Protein AF-A0A150W057-F1 (afdb_monomer_lite)

Radius of gyration: 18.74 Å; chains: 1; bounding box: 41×20×58 Å

Sequence (88 aa):
MGALALGSTIALVRPVYVLNKTTVHRSIAWDNQNAGIRADVAEGATEATYRPMNIGWLAEPFFTSSYERDWAAQCAARYYQVDRLRRP

Secondary structure (DSSP, 8-state):
-HHHHHHHHHHHHHHHHHHHHHHHHHHHHHHHHHHHHHHHHHTT-SEEE------TT---TTSSS-GGG-HHHHHHHHHHT-SEEE--

Foldseek 3Di:
DVVVVVVVVVVCPVVVVVVVVVVVVLVVVVVVQVVQLLVCVVVVALEEEDEDRCPDPDQAAPPDPDNVPGPRQVVVSVVSVHPGYDYD

pLDDT: mean 89.63, std 8.5, range [61.62, 97.88]

Structure (mmCIF, N/CA/C/O backbone):
data_AF-A0A150W057-F1
#
_entry.id   AF-A0A150W057-F1
#
loop_
_atom_site.group_PDB
_atom_site.id
_atom_site.type_symbol
_atom_site.label_atom_id
_atom_site.label_alt_id
_atom_site.label_comp_id
_atom_site.label_asym_id
_atom_site.label_entity_id
_atom_site.label_seq_id
_atom_site.pdbx_PDB_ins_code
_atom_site.Cartn_x
_atom_site.Cartn_y
_atom_site.Cartn_z
_atom_site.occupancy
_atom_site.B_iso_or_equiv
_atom_site.auth_seq_id
_atom_site.auth_comp_id
_atom_site.auth_asym_id
_atom_site.auth_atom_id
_atom_site.pdbx_PDB_model_num
ATOM 1 N N . MET A 1 1 ? 20.077 -5.312 -40.102 1.00 61.62 1 MET A N 1
ATOM 2 C CA . MET A 1 1 ? 19.182 -5.844 -39.048 1.00 61.62 1 MET A CA 1
ATOM 3 C C . MET A 1 1 ? 19.829 -5.864 -37.658 1.00 61.62 1 MET A C 1
ATOM 5 O O . MET A 1 1 ? 19.235 -5.303 -36.751 1.00 61.62 1 MET A O 1
ATOM 9 N N . GLY A 1 2 ? 21.044 -6.402 -37.466 1.00 72.44 2 GLY A N 1
ATOM 10 C CA . GLY A 1 2 ? 21.669 -6.493 -36.127 1.00 72.44 2 GLY A CA 1
ATOM 11 C C . GLY A 1 2 ? 21.963 -5.159 -35.413 1.00 72.44 2 GLY A C 1
ATOM 12 O O . GLY A 1 2 ? 21.716 -5.043 -34.218 1.00 72.44 2 GLY A O 1
ATOM 13 N N . ALA A 1 3 ? 22.417 -4.127 -36.135 1.00 77.69 3 ALA A N 1
ATOM 14 C CA . ALA A 1 3 ? 22.743 -2.823 -35.536 1.00 77.69 3 ALA A CA 1
ATOM 15 C C . ALA A 1 3 ? 21.517 -2.083 -34.962 1.00 77.69 3 ALA A C 1
ATOM 17 O O . ALA A 1 3 ? 21.619 -1.434 -33.926 1.00 77.69 3 ALA A O 1
ATOM 18 N N . LEU A 1 4 ? 20.348 -2.221 -35.598 1.00 80.06 4 LEU A N 1
ATOM 19 C CA . LEU A 1 4 ? 19.096 -1.628 -35.114 1.00 80.06 4 LEU A CA 1
ATOM 20 C C . LEU A 1 4 ? 18.619 -2.316 -33.832 1.00 80.06 4 LEU A C 1
ATOM 22 O O . LEU A 1 4 ? 18.273 -1.635 -32.875 1.00 80.06 4 LEU A O 1
ATOM 26 N N . ALA A 1 5 ? 18.680 -3.650 -33.782 1.00 83.94 5 ALA A N 1
ATOM 27 C CA . ALA A 1 5 ? 18.325 -4.406 -32.584 1.00 83.94 5 ALA A CA 1
ATOM 28 C C . ALA A 1 5 ? 19.223 -4.043 -31.384 1.00 83.94 5 ALA A C 1
ATOM 30 O O . ALA A 1 5 ? 18.714 -3.817 -30.289 1.00 83.94 5 ALA A O 1
ATOM 31 N N . LEU A 1 6 ? 20.539 -3.919 -31.601 1.00 87.50 6 LEU A N 1
ATOM 32 C CA . LEU A 1 6 ? 21.495 -3.472 -30.577 1.00 87.50 6 LEU A CA 1
ATOM 33 C C . LEU A 1 6 ? 21.230 -2.032 -30.115 1.00 87.50 6 LEU A C 1
ATOM 35 O O . LEU A 1 6 ? 21.259 -1.750 -28.921 1.00 87.50 6 LEU A O 1
ATOM 39 N N . GLY A 1 7 ? 20.933 -1.116 -31.041 1.00 86.50 7 GLY A N 1
ATOM 40 C CA . GLY A 1 7 ? 20.576 0.261 -30.692 1.00 86.50 7 GLY A CA 1
ATOM 41 C C . GLY A 1 7 ? 19.311 0.334 -29.829 1.00 86.50 7 GLY A C 1
ATOM 42 O O . GLY A 1 7 ? 19.284 1.047 -28.825 1.00 86.50 7 GLY A O 1
ATOM 43 N N . SER A 1 8 ? 18.284 -0.451 -30.171 1.00 86.12 8 SER A N 1
ATOM 44 C CA . SER A 1 8 ? 17.033 -0.519 -29.408 1.00 86.12 8 SER A CA 1
ATOM 45 C C . SER A 1 8 ? 17.221 -1.085 -27.998 1.00 86.12 8 SER A C 1
ATOM 47 O O . SER A 1 8 ? 16.632 -0.556 -27.057 1.00 86.12 8 SER A O 1
ATOM 49 N N . THR A 1 9 ? 18.047 -2.119 -27.810 1.00 89.50 9 THR A N 1
ATOM 50 C CA . THR A 1 9 ? 18.304 -2.674 -26.469 1.00 89.50 9 THR A CA 1
ATOM 51 C C . THR A 1 9 ? 19.117 -1.719 -25.601 1.00 89.50 9 THR A C 1
ATOM 53 O O . THR A 1 9 ? 18.777 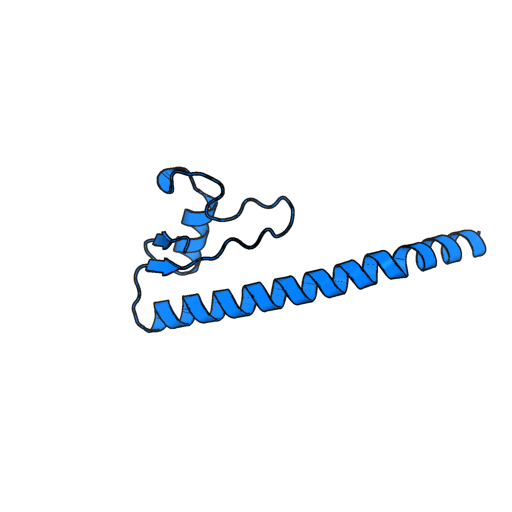-1.528 -24.434 1.00 89.50 9 THR A O 1
ATOM 56 N N . ILE A 1 10 ? 20.128 -1.050 -26.168 1.00 93.56 10 ILE A N 1
ATOM 57 C CA . ILE A 1 10 ? 20.921 -0.034 -25.457 1.00 93.56 10 ILE A CA 1
ATOM 58 C C . ILE A 1 10 ? 20.025 1.114 -24.971 1.00 93.56 10 ILE A C 1
ATOM 60 O O . ILE A 1 10 ? 20.151 1.550 -23.825 1.00 93.56 10 ILE A O 1
ATOM 64 N N . ALA A 1 11 ? 19.069 1.560 -25.793 1.00 93.56 11 ALA A N 1
ATOM 65 C CA . ALA A 1 11 ? 18.130 2.619 -25.420 1.00 93.56 11 ALA A CA 1
ATOM 66 C C . ALA A 1 11 ? 17.245 2.258 -24.206 1.00 93.56 11 ALA A C 1
ATOM 68 O O . ALA A 1 11 ? 16.820 3.150 -23.470 1.00 93.56 11 ALA A O 1
ATOM 69 N N . LEU A 1 12 ? 17.002 0.966 -23.955 1.00 95.12 12 LEU A N 1
ATOM 70 C CA . LEU A 1 12 ? 16.200 0.483 -22.825 1.00 95.12 12 LEU A CA 1
ATOM 71 C C . LEU A 1 12 ? 16.993 0.326 -21.523 1.00 95.12 12 LEU A C 1
ATOM 73 O O . LEU A 1 12 ? 16.377 0.290 -20.458 1.00 95.12 12 LEU A O 1
ATOM 77 N N . VAL A 1 13 ? 18.330 0.279 -21.569 1.00 95.81 13 VAL A N 1
ATOM 78 C CA . VAL A 1 13 ? 19.167 0.024 -20.379 1.00 95.81 13 VAL A CA 1
ATOM 79 C C . VAL A 1 13 ? 18.852 1.009 -19.255 1.00 95.81 13 VAL A C 1
ATOM 81 O O . VAL A 1 13 ? 18.590 0.603 -18.123 1.00 95.81 13 VAL A O 1
ATOM 84 N N . ARG A 1 14 ? 18.825 2.313 -19.561 1.00 95.38 14 ARG A N 1
ATOM 85 C CA . ARG A 1 14 ? 18.553 3.346 -18.553 1.00 95.38 14 ARG A CA 1
ATOM 86 C C . ARG A 1 14 ? 17.104 3.293 -18.036 1.00 95.38 14 ARG A C 1
ATOM 88 O O . ARG A 1 14 ? 16.953 3.257 -16.815 1.00 95.38 14 ARG A O 1
ATOM 95 N N . PRO A 1 15 ? 16.054 3.260 -18.882 1.00 93.75 15 PRO A N 1
ATOM 96 C CA . PRO A 1 15 ? 14.676 3.078 -18.419 1.00 93.75 15 PRO A CA 1
ATOM 97 C C . PRO A 1 15 ? 14.475 1.840 -17.538 1.00 93.75 15 PRO A C 1
ATOM 99 O O . PRO A 1 15 ? 13.851 1.947 -16.485 1.00 93.75 15 PRO A O 1
ATOM 102 N N . VAL A 1 16 ? 15.043 0.690 -17.917 1.00 94.94 16 VAL A N 1
ATOM 103 C CA . VAL A 1 16 ? 14.934 -0.561 -17.147 1.00 94.94 16 VAL A CA 1
ATOM 104 C C . VAL A 1 16 ? 15.667 -0.453 -15.814 1.00 94.94 16 VAL A C 1
ATOM 106 O O . VAL A 1 16 ? 15.126 -0.855 -14.787 1.00 94.94 16 VAL A O 1
ATOM 109 N N . TYR A 1 17 ? 16.866 0.131 -15.797 1.00 95.81 17 TYR A N 1
ATOM 110 C CA . TYR A 1 17 ? 17.609 0.344 -14.557 1.00 95.81 17 TYR A CA 1
ATOM 111 C C . TYR A 1 17 ? 16.851 1.255 -13.582 1.00 95.81 17 TYR A C 1
ATOM 113 O O . TYR A 1 17 ? 16.724 0.934 -12.398 1.00 95.81 17 TYR A O 1
ATOM 121 N N . VAL A 1 18 ? 16.307 2.371 -14.084 1.00 94.69 18 VAL A N 1
ATOM 122 C CA . VAL A 1 18 ? 15.490 3.294 -13.285 1.00 94.69 18 VAL A CA 1
ATOM 123 C C . VAL A 1 18 ? 14.244 2.583 -12.767 1.00 94.69 18 VAL A C 1
ATOM 125 O O . VAL A 1 18 ? 13.983 2.633 -11.566 1.00 94.69 18 VAL A O 1
ATOM 128 N N . LEU A 1 19 ? 13.525 1.866 -13.634 1.00 92.25 19 LEU A N 1
ATOM 129 C CA . LEU A 1 19 ? 12.347 1.100 -13.244 1.00 92.25 19 LEU A CA 1
ATOM 130 C C . LEU A 1 19 ? 12.687 0.095 -12.140 1.00 92.25 19 LEU A C 1
ATOM 132 O O . LEU A 1 19 ? 12.042 0.113 -11.097 1.00 92.25 19 LEU A O 1
ATOM 136 N N . ASN A 1 20 ? 13.747 -0.700 -12.306 1.00 93.88 20 ASN A N 1
ATOM 137 C CA . ASN A 1 20 ? 14.187 -1.672 -11.307 1.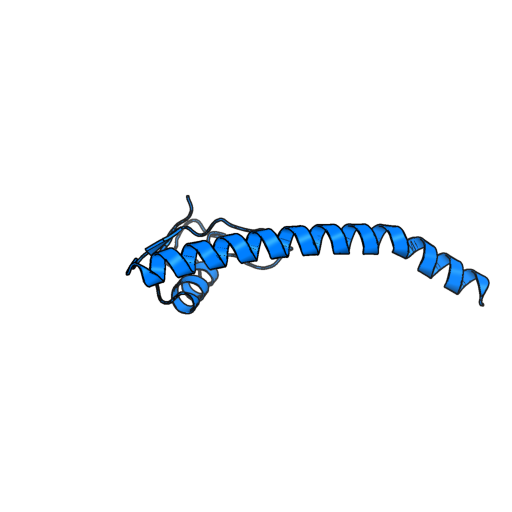00 93.88 20 ASN A CA 1
ATOM 138 C C . ASN A 1 20 ? 14.464 -1.013 -9.948 1.00 93.88 20 ASN A C 1
ATOM 140 O O . ASN A 1 20 ? 13.944 -1.450 -8.923 1.00 93.88 20 ASN A O 1
ATOM 144 N N . LYS A 1 21 ? 15.222 0.091 -9.934 1.00 94.62 21 LYS A N 1
ATOM 145 C CA . LYS A 1 21 ? 15.500 0.840 -8.700 1.00 94.62 21 LYS A CA 1
ATOM 146 C C . LYS A 1 21 ? 14.219 1.356 -8.043 1.00 94.62 21 LYS A C 1
ATOM 148 O O . LYS A 1 21 ? 14.084 1.243 -6.826 1.00 94.62 21 LYS A O 1
ATOM 153 N N . THR A 1 22 ? 13.280 1.891 -8.825 1.00 90.94 22 THR A N 1
ATOM 154 C CA . THR A 1 22 ? 11.996 2.370 -8.288 1.00 90.94 22 THR A CA 1
ATOM 155 C C . THR A 1 22 ? 11.126 1.233 -7.756 1.00 90.94 22 THR A C 1
ATOM 157 O O . THR A 1 22 ? 10.528 1.385 -6.694 1.00 90.94 22 THR A O 1
ATOM 160 N N . THR A 1 23 ? 11.097 0.082 -8.433 1.00 90.62 23 THR A N 1
ATOM 161 C CA . THR A 1 23 ? 10.358 -1.108 -7.997 1.00 90.62 23 THR A CA 1
ATOM 162 C C . THR A 1 23 ? 10.907 -1.643 -6.681 1.00 90.62 23 THR A C 1
ATOM 164 O O . THR A 1 23 ? 10.125 -1.867 -5.765 1.00 90.62 23 THR A O 1
ATOM 167 N N . VAL A 1 24 ? 12.234 -1.755 -6.542 1.00 93.19 24 VAL A N 1
ATOM 168 C CA . VAL A 1 24 ? 12.873 -2.181 -5.283 1.00 93.19 24 VAL A CA 1
ATOM 169 C C . VAL A 1 24 ? 12.545 -1.220 -4.138 1.00 93.19 24 VAL A C 1
ATOM 171 O O . VAL A 1 24 ? 12.234 -1.644 -3.032 1.00 93.19 24 VAL A O 1
ATOM 174 N N . HIS A 1 25 ? 12.568 0.091 -4.383 1.00 92.12 25 HIS A N 1
ATOM 175 C CA . HIS A 1 25 ? 12.216 1.052 -3.337 1.00 92.12 25 HIS A CA 1
ATOM 176 C C . HIS A 1 25 ? 10.741 0.933 -2.913 1.00 92.12 25 HIS A C 1
ATOM 178 O O . HIS A 1 25 ? 10.422 1.042 -1.730 1.00 92.12 25 HIS A O 1
ATOM 184 N N . ARG A 1 26 ? 9.831 0.709 -3.870 1.00 89.88 26 ARG A N 1
ATOM 185 C CA . ARG A 1 26 ? 8.401 0.502 -3.592 1.00 89.88 26 ARG A CA 1
ATOM 186 C C . ARG A 1 26 ? 8.144 -0.810 -2.852 1.00 89.88 26 ARG A C 1
ATOM 188 O O . ARG A 1 26 ? 7.324 -0.809 -1.942 1.00 89.88 26 ARG A O 1
ATOM 195 N N . SER A 1 27 ? 8.858 -1.887 -3.191 1.00 91.25 27 SER A N 1
ATOM 196 C CA . SER A 1 27 ? 8.707 -3.173 -2.501 1.00 91.25 27 SER A CA 1
ATOM 197 C C . SER A 1 27 ? 9.143 -3.074 -1.043 1.00 91.25 27 SER A C 1
ATOM 199 O O . SER A 1 27 ? 8.386 -3.462 -0.169 1.00 91.25 27 SER A O 1
ATOM 201 N N . ILE A 1 28 ? 10.288 -2.439 -0.766 1.00 94.56 28 ILE A N 1
ATOM 202 C CA . ILE A 1 28 ? 10.766 -2.225 0.610 1.00 94.56 28 ILE A CA 1
ATOM 203 C C . ILE A 1 28 ? 9.769 -1.378 1.416 1.00 94.56 28 ILE A C 1
ATOM 205 O O . ILE A 1 28 ? 9.500 -1.667 2.580 1.00 94.56 28 ILE A O 1
ATOM 209 N N . ALA A 1 29 ? 9.204 -0.326 0.812 1.00 92.19 29 ALA A N 1
ATOM 210 C CA . ALA A 1 29 ? 8.193 0.496 1.476 1.00 92.19 29 ALA A CA 1
ATOM 211 C C . ALA A 1 29 ? 6.930 -0.313 1.823 1.00 92.19 29 ALA A C 1
ATOM 213 O O . ALA A 1 29 ? 6.407 -0.180 2.932 1.00 92.19 29 ALA A O 1
ATOM 214 N N . TRP A 1 30 ? 6.484 -1.173 0.902 1.00 91.56 30 TRP A N 1
ATOM 215 C CA . TRP A 1 30 ? 5.370 -2.089 1.131 1.00 91.56 30 TRP A CA 1
ATOM 216 C C . TRP A 1 30 ? 5.691 -3.113 2.224 1.00 91.56 30 TRP A C 1
ATOM 218 O O . TRP A 1 30 ? 4.885 -3.278 3.137 1.00 91.56 30 TRP A O 1
ATOM 228 N N . ASP A 1 31 ? 6.875 -3.734 2.191 1.00 95.62 31 ASP A N 1
ATOM 229 C CA . ASP A 1 31 ? 7.305 -4.745 3.165 1.00 95.62 31 ASP A CA 1
ATOM 230 C C . ASP A 1 31 ? 7.301 -4.174 4.586 1.00 95.62 31 ASP A C 1
ATOM 232 O O . ASP A 1 31 ? 6.737 -4.778 5.499 1.00 95.62 31 ASP A O 1
ATOM 236 N N . ASN A 1 32 ? 7.862 -2.974 4.760 1.00 95.88 32 ASN A N 1
ATOM 237 C CA . ASN A 1 32 ? 7.904 -2.294 6.053 1.00 95.88 32 ASN A CA 1
ATOM 238 C C . ASN A 1 32 ? 6.500 -1.980 6.585 1.00 95.88 32 ASN A C 1
ATOM 240 O O . ASN A 1 32 ? 6.227 -2.180 7.768 1.00 95.88 32 ASN A O 1
ATOM 244 N N . GLN A 1 33 ? 5.595 -1.505 5.724 1.00 94.81 33 GLN A N 1
ATOM 245 C CA . GLN A 1 33 ? 4.216 -1.231 6.125 1.00 94.81 33 GLN A CA 1
ATOM 246 C C . GLN A 1 33 ? 3.459 -2.516 6.471 1.00 94.81 33 GLN A C 1
ATOM 248 O O . GLN A 1 33 ? 2.792 -2.572 7.500 1.00 94.81 33 GLN A O 1
ATOM 253 N N . ASN A 1 34 ? 3.566 -3.546 5.630 1.00 95.94 34 ASN A N 1
ATOM 254 C CA . ASN A 1 34 ? 2.923 -4.835 5.859 1.00 95.94 34 ASN A CA 1
ATOM 255 C C . ASN A 1 34 ? 3.428 -5.475 7.160 1.00 95.94 34 ASN A C 1
ATOM 257 O O . ASN A 1 34 ? 2.624 -6.014 7.915 1.00 95.94 34 ASN A O 1
ATOM 261 N N . ALA A 1 35 ? 4.729 -5.381 7.452 1.00 97.88 35 ALA A N 1
ATOM 262 C CA . ALA A 1 35 ? 5.291 -5.845 8.717 1.00 97.88 35 ALA A CA 1
ATOM 263 C C . ALA A 1 35 ? 4.714 -5.080 9.919 1.00 97.88 35 ALA A C 1
ATOM 265 O O . ALA A 1 35 ? 4.305 -5.716 10.886 1.00 97.88 35 ALA A O 1
ATOM 266 N N . GLY A 1 36 ? 4.616 -3.747 9.834 1.00 96.81 36 GLY A N 1
ATOM 267 C CA . GLY A 1 36 ? 4.019 -2.916 10.884 1.00 96.81 36 GLY A CA 1
ATOM 268 C C . GLY A 1 36 ? 2.553 -3.263 11.150 1.00 96.81 36 GLY A C 1
ATOM 269 O O . GLY A 1 36 ? 2.204 -3.604 12.272 1.00 96.81 36 GLY A O 1
ATOM 270 N N . ILE A 1 37 ? 1.718 -3.302 10.106 1.00 96.69 37 ILE A N 1
ATOM 271 C CA . ILE A 1 37 ? 0.296 -3.660 10.247 1.00 96.69 37 ILE A CA 1
ATOM 272 C C . ILE A 1 37 ? 0.145 -5.066 10.843 1.00 96.69 37 ILE A C 1
ATOM 274 O O . ILE A 1 37 ? -0.709 -5.293 11.692 1.00 96.69 37 ILE A O 1
ATOM 278 N N . ARG A 1 38 ? 0.976 -6.029 10.425 1.00 97.81 38 ARG A N 1
ATOM 279 C CA . ARG A 1 38 ? 0.925 -7.393 10.973 1.00 97.81 38 ARG A CA 1
ATOM 280 C C . ARG A 1 38 ? 1.368 -7.465 12.430 1.00 97.81 38 ARG A C 1
ATOM 282 O O . ARG A 1 38 ? 0.837 -8.306 13.148 1.00 97.81 38 ARG A O 1
ATOM 289 N N . ALA A 1 39 ? 2.309 -6.624 12.849 1.00 97.88 39 ALA A N 1
ATOM 290 C CA . ALA A 1 39 ? 2.688 -6.506 14.251 1.00 97.88 39 ALA A CA 1
ATOM 291 C C . ALA A 1 39 ? 1.520 -5.951 15.079 1.00 97.88 39 ALA A C 1
ATOM 293 O O . ALA A 1 39 ? 1.120 -6.600 16.040 1.00 97.88 39 ALA A O 1
ATOM 294 N N . ASP A 1 40 ? 0.894 -4.855 14.633 1.00 96.06 40 ASP A N 1
ATOM 295 C CA . ASP A 1 40 ? -0.281 -4.272 15.298 1.00 96.06 40 ASP A CA 1
ATOM 296 C C . ASP A 1 40 ? -1.410 -5.314 15.444 1.00 96.06 40 ASP A C 1
ATOM 298 O O . ASP A 1 40 ? -1.990 -5.490 16.515 1.00 96.06 40 ASP A O 1
ATOM 3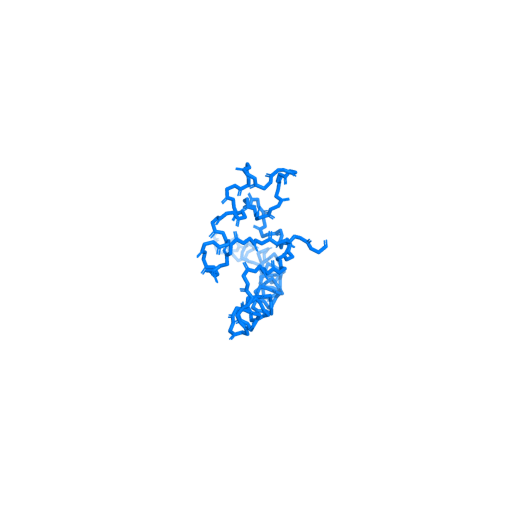02 N N . VAL A 1 41 ? -1.694 -6.068 14.376 1.00 97.19 41 VAL A N 1
ATOM 303 C CA . VAL A 1 41 ? -2.706 -7.140 14.391 1.00 97.19 41 VAL A CA 1
ATOM 304 C C . VAL A 1 41 ? -2.327 -8.267 15.353 1.00 97.19 41 VAL A C 1
ATOM 306 O O . VAL A 1 41 ? -3.191 -8.784 16.059 1.00 97.19 41 VAL A O 1
ATOM 309 N N . ALA A 1 42 ? -1.048 -8.648 15.416 1.00 97.38 42 ALA A N 1
ATOM 310 C CA . ALA A 1 42 ? -0.573 -9.657 16.363 1.00 97.38 42 ALA A CA 1
ATOM 311 C C . ALA A 1 42 ? -0.704 -9.198 17.827 1.00 97.38 42 ALA A C 1
ATOM 313 O O . ALA A 1 42 ? -0.896 -10.031 18.711 1.00 97.38 42 ALA A O 1
ATOM 314 N N . GLU A 1 43 ? -0.661 -7.888 18.074 1.00 97.38 43 GLU A N 1
ATOM 315 C CA . GLU A 1 43 ? -0.940 -7.265 19.375 1.00 97.38 43 GLU A CA 1
ATOM 316 C C . GLU A 1 43 ? -2.448 -7.115 19.663 1.00 97.38 43 GLU A C 1
ATOM 318 O O . GLU A 1 43 ? -2.840 -6.667 20.741 1.00 97.38 43 GLU A O 1
ATOM 323 N N . GLY A 1 44 ? -3.310 -7.540 18.733 1.00 97.25 44 GLY A N 1
ATOM 324 C CA . GLY A 1 44 ? -4.765 -7.519 18.877 1.00 97.25 44 GLY A CA 1
ATOM 325 C C . GLY A 1 44 ? -5.425 -6.227 18.399 1.00 97.25 44 GLY A C 1
ATOM 326 O O . GLY A 1 44 ? -6.581 -5.975 18.748 1.00 97.25 44 GLY A O 1
ATOM 327 N N . ALA A 1 45 ? -4.728 -5.400 17.614 1.00 97.06 45 ALA A N 1
ATOM 328 C CA . ALA A 1 45 ? -5.322 -4.203 17.039 1.00 97.06 45 ALA A CA 1
ATOM 329 C C . ALA A 1 45 ? -6.480 -4.561 16.094 1.00 97.06 45 ALA A C 1
ATOM 331 O O . ALA A 1 45 ? -6.332 -5.351 15.161 1.00 97.06 45 ALA A O 1
ATOM 332 N N . THR A 1 46 ? -7.634 -3.930 16.309 1.00 96.50 46 THR A N 1
ATOM 333 C CA . THR A 1 46 ? -8.800 -4.033 15.417 1.00 96.50 46 THR A CA 1
ATOM 334 C C . THR A 1 46 ? -8.781 -2.983 14.311 1.00 96.50 46 THR A C 1
ATOM 336 O O . THR A 1 46 ? -9.554 -3.058 13.359 1.00 96.50 46 THR A O 1
ATOM 339 N N . GLU A 1 47 ? -7.874 -2.013 14.394 1.00 95.94 47 GLU A N 1
ATOM 340 C CA . GLU A 1 47 ? -7.654 -0.999 13.375 1.00 95.94 47 GLU A CA 1
ATOM 341 C C . GLU A 1 47 ? -6.162 -0.776 13.175 1.00 95.94 47 GLU A C 1
ATOM 343 O O . GLU A 1 47 ? -5.398 -0.771 14.137 1.00 95.94 47 GLU A O 1
ATOM 348 N N . ALA A 1 48 ? -5.754 -0.538 11.930 1.00 95.00 48 ALA A N 1
ATOM 349 C CA . ALA A 1 48 ? -4.351 -0.317 11.599 1.00 95.00 48 ALA A CA 1
ATOM 350 C C . ALA A 1 48 ? -4.158 0.914 10.715 1.00 95.00 48 ALA A C 1
ATOM 352 O O . ALA A 1 48 ? -5.037 1.312 9.941 1.00 95.00 48 ALA A O 1
ATOM 353 N N . THR A 1 49 ? -2.979 1.523 10.819 1.00 93.62 49 THR A N 1
ATOM 354 C CA . THR A 1 49 ? -2.617 2.662 9.976 1.00 93.62 49 THR A CA 1
ATOM 355 C C . THR A 1 49 ? -2.057 2.164 8.648 1.00 93.62 49 THR A C 1
ATOM 357 O O . THR A 1 49 ? -1.054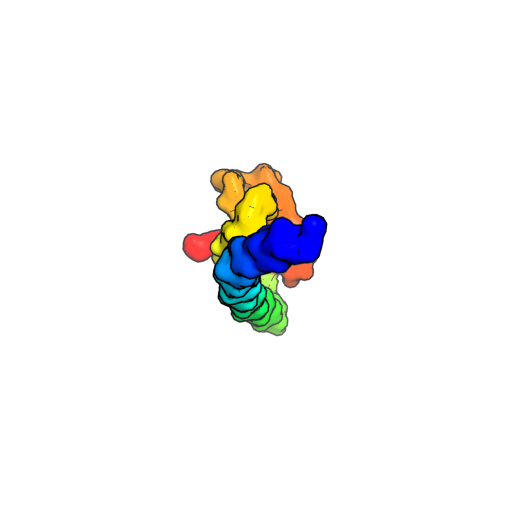 1.457 8.608 1.00 93.62 49 THR A O 1
ATOM 360 N N . TYR A 1 50 ? -2.668 2.578 7.542 1.00 92.38 50 TYR A N 1
ATOM 361 C CA . TYR A 1 50 ? -2.193 2.295 6.195 1.00 92.38 50 TYR A CA 1
ATOM 362 C C . TYR A 1 50 ? -1.797 3.604 5.518 1.00 92.38 50 TYR A C 1
ATOM 364 O O . TYR A 1 50 ? -2.599 4.527 5.352 1.00 92.38 50 TYR A O 1
ATOM 372 N N . ARG A 1 51 ? -0.525 3.697 5.125 1.00 90.88 51 ARG A N 1
ATOM 373 C CA . ARG A 1 51 ? 0.002 4.844 4.385 1.00 90.88 51 ARG A CA 1
ATOM 374 C C . ARG A 1 51 ? -0.207 4.586 2.890 1.00 90.88 51 ARG A C 1
ATOM 376 O O . ARG A 1 51 ? 0.339 3.599 2.403 1.00 90.88 51 ARG A O 1
ATOM 383 N N . PRO A 1 52 ? -0.941 5.441 2.159 1.00 86.50 52 PRO A N 1
ATOM 384 C CA . PRO A 1 52 ? -1.072 5.316 0.706 1.00 86.50 52 PRO A CA 1
ATOM 385 C C . PRO A 1 52 ? 0.299 5.236 0.016 1.00 86.50 52 PRO A C 1
ATOM 387 O O . PRO A 1 52 ? 1.237 5.926 0.429 1.00 86.50 52 PRO A O 1
ATOM 390 N N . MET A 1 53 ? 0.422 4.386 -1.005 1.00 82.31 53 MET A N 1
ATOM 391 C CA . MET A 1 53 ? 1.690 3.951 -1.604 1.00 82.31 53 MET A CA 1
ATOM 392 C C . MET A 1 53 ? 1.768 4.078 -3.135 1.00 82.31 53 MET A C 1
ATOM 394 O O . MET A 1 53 ? 2.576 3.382 -3.727 1.00 82.31 53 MET A O 1
ATOM 398 N N . ASN A 1 54 ? 1.029 4.983 -3.778 1.00 75.69 54 ASN A N 1
ATOM 399 C CA . ASN A 1 54 ? 0.914 5.174 -5.237 1.00 75.69 54 ASN A CA 1
ATOM 400 C C . ASN A 1 54 ? 1.746 4.227 -6.137 1.00 75.69 54 ASN A C 1
ATOM 402 O O . ASN A 1 54 ? 2.756 4.626 -6.744 1.00 75.69 54 ASN A O 1
ATOM 406 N N . ILE A 1 55 ? 1.319 2.965 -6.255 1.00 69.25 55 ILE A N 1
ATOM 407 C CA . ILE A 1 55 ? 1.923 1.992 -7.175 1.00 69.25 55 ILE A CA 1
ATOM 408 C C . ILE A 1 55 ? 1.261 2.137 -8.552 1.00 69.25 55 ILE A C 1
ATOM 410 O O . ILE A 1 55 ? 0.413 1.352 -8.970 1.00 69.25 55 ILE A O 1
ATOM 414 N N . GLY A 1 56 ? 1.670 3.173 -9.287 1.00 67.44 56 GLY A N 1
ATOM 415 C CA . GLY A 1 56 ? 1.129 3.459 -10.620 1.00 67.44 56 GLY A CA 1
ATOM 416 C C . GLY A 1 56 ? -0.331 3.928 -10.583 1.00 67.44 56 GLY A C 1
ATOM 417 O O . GLY A 1 56 ? -0.731 4.622 -9.658 1.00 67.44 56 GLY A O 1
ATOM 418 N N . TRP A 1 57 ? -1.110 3.569 -11.608 1.00 65.81 57 TRP A N 1
ATOM 419 C CA . TRP A 1 57 ? -2.537 3.914 -11.751 1.00 65.81 57 TRP A CA 1
ATOM 420 C C . TRP A 1 57 ? -3.480 2.923 -11.045 1.00 65.81 57 TRP A C 1
ATOM 422 O O . TRP A 1 57 ? -4.667 2.867 -11.362 1.00 65.81 57 TRP A O 1
ATOM 432 N N . LEU A 1 58 ? -2.958 2.092 -10.140 1.00 67.19 58 LEU A N 1
ATOM 433 C CA . LEU A 1 58 ? -3.785 1.184 -9.352 1.00 67.19 58 LEU A CA 1
ATOM 434 C C . LEU A 1 58 ? -4.600 1.987 -8.335 1.00 67.19 58 LEU A C 1
ATOM 436 O O . LEU A 1 58 ? -4.096 2.929 -7.729 1.00 67.19 58 LEU A O 1
ATOM 440 N N . ALA A 1 59 ? -5.860 1.601 -8.147 1.00 70.75 59 ALA A N 1
ATOM 441 C CA . ALA A 1 59 ? -6.658 2.121 -7.049 1.00 70.75 59 ALA A CA 1
ATOM 442 C C . ALA A 1 59 ? -6.060 1.620 -5.729 1.00 70.75 59 ALA A C 1
ATOM 444 O O . ALA A 1 59 ? -5.923 0.411 -5.536 1.00 70.75 59 ALA A O 1
ATOM 445 N N . GLU A 1 60 ? -5.710 2.536 -4.830 1.00 74.56 60 GLU A N 1
ATOM 446 C CA . GLU A 1 60 ? -5.237 2.189 -3.490 1.00 74.56 60 GLU A CA 1
ATOM 447 C C . GLU A 1 60 ? -6.265 2.585 -2.426 1.00 74.56 60 GLU A C 1
ATOM 449 O O . GLU A 1 60 ? -7.142 3.413 -2.695 1.00 74.56 60 GLU A O 1
ATOM 454 N N . PRO A 1 61 ? -6.157 2.033 -1.203 1.00 78.50 61 PRO A N 1
ATOM 455 C CA . PRO A 1 61 ? -6.896 2.550 -0.062 1.00 78.50 61 PRO A CA 1
ATOM 456 C C . PRO A 1 61 ? -6.768 4.074 0.072 1.00 78.50 61 PRO A C 1
ATOM 458 O O . PRO A 1 61 ? -5.678 4.634 -0.063 1.00 78.50 61 PRO A O 1
ATOM 461 N N . PHE A 1 62 ? -7.876 4.725 0.418 1.00 84.88 62 PHE A N 1
ATOM 462 C CA . PHE A 1 62 ? -8.025 6.167 0.663 1.00 84.88 62 PHE A CA 1
ATOM 463 C C . PHE A 1 62 ? -7.973 7.064 -0.576 1.00 84.88 62 PHE A C 1
ATOM 465 O O . PHE A 1 62 ? -7.639 8.248 -0.473 1.00 84.88 62 PHE A O 1
ATOM 472 N N . PHE A 1 63 ? -8.336 6.531 -1.744 1.00 82.06 63 PHE A N 1
ATOM 473 C CA . PHE A 1 63 ? -8.530 7.326 -2.966 1.00 82.06 63 PHE A CA 1
ATOM 474 C C . PHE A 1 63 ? -9.889 8.051 -3.003 1.00 82.06 63 PHE A C 1
ATOM 476 O O . PHE A 1 63 ? -10.114 8.908 -3.857 1.00 82.06 63 PHE A O 1
ATOM 483 N N . THR A 1 64 ? -10.787 7.756 -2.060 1.00 81.19 64 THR A N 1
ATOM 484 C CA . THR A 1 64 ? -12.039 8.494 -1.818 1.00 81.19 64 THR A CA 1
ATOM 485 C C . THR A 1 64 ? -12.047 9.097 -0.411 1.00 81.19 64 THR A C 1
ATOM 487 O O . THR A 1 64 ? -11.357 8.631 0.493 1.00 81.19 64 THR A O 1
ATOM 490 N N . SER A 1 65 ? -12.839 10.152 -0.212 1.00 80.56 65 SER A N 1
ATOM 491 C CA . SER A 1 65 ? -13.010 10.810 1.090 1.00 80.56 65 SER A CA 1
ATOM 492 C C . SER A 1 65 ? -13.937 10.056 2.051 1.00 80.56 65 SER A C 1
ATOM 494 O O . SER A 1 65 ? -13.920 10.329 3.248 1.00 80.56 65 SER A O 1
ATOM 496 N N . SER A 1 66 ? -14.740 9.112 1.548 1.00 85.56 66 SER A N 1
ATOM 497 C CA . SER A 1 66 ? -15.647 8.273 2.344 1.00 85.56 66 SER A CA 1
ATOM 498 C C . SER A 1 66 ? -15.156 6.831 2.333 1.00 85.56 66 SER A C 1
ATOM 500 O O . SER A 1 66 ? -15.050 6.217 1.271 1.00 85.56 66 SER A O 1
ATOM 502 N N . TYR A 1 67 ? -14.895 6.291 3.525 1.00 85.19 67 TYR A N 1
ATOM 503 C CA . TYR A 1 67 ? -14.416 4.919 3.706 1.00 85.19 67 TYR A CA 1
ATOM 504 C C . TYR A 1 67 ? -15.433 3.887 3.204 1.00 85.19 67 TYR A C 1
ATOM 506 O O . TYR A 1 67 ? -15.065 2.880 2.604 1.00 85.19 67 TYR A O 1
ATOM 514 N N . GLU A 1 68 ? -16.727 4.166 3.372 1.00 88.06 68 GLU A N 1
ATOM 515 C CA . GLU A 1 68 ? -17.815 3.298 2.906 1.00 88.06 68 GLU A CA 1
ATOM 516 C C . GLU A 1 68 ? -17.824 3.159 1.377 1.00 88.06 68 GLU A C 1
ATOM 518 O O . GLU A 1 68 ? -18.266 2.145 0.840 1.00 88.06 68 GLU A O 1
ATOM 523 N N . ARG A 1 69 ? -17.306 4.169 0.668 1.00 89.19 69 ARG A N 1
ATOM 524 C CA . ARG A 1 69 ? -17.141 4.163 -0.792 1.00 89.19 69 ARG A CA 1
ATOM 525 C C . ARG A 1 69 ? -15.766 3.656 -1.228 1.00 89.19 69 ARG A C 1
ATOM 527 O O . ARG A 1 69 ? -15.526 3.509 -2.424 1.00 89.19 69 ARG A O 1
ATOM 534 N N . ASP A 1 70 ? -14.861 3.420 -0.281 1.00 91.06 70 ASP A N 1
ATOM 535 C CA . ASP A 1 70 ? -13.488 3.014 -0.547 1.00 91.06 70 ASP A CA 1
ATOM 536 C C . ASP A 1 70 ? -13.364 1.496 -0.598 1.00 91.06 70 ASP A C 1
ATOM 538 O O . ASP A 1 70 ? -13.025 0.830 0.385 1.00 91.06 70 ASP A O 1
ATOM 542 N N . TRP A 1 71 ? -13.668 0.930 -1.763 1.00 90.88 71 TRP A N 1
ATOM 543 C CA . TRP A 1 71 ? -13.589 -0.515 -1.947 1.00 90.88 71 TRP A CA 1
ATOM 544 C C . TRP A 1 71 ? -12.165 -1.042 -1.715 1.00 90.88 71 TRP A C 1
ATOM 546 O O . TRP A 1 71 ? -12.002 -2.137 -1.181 1.00 90.88 71 TRP A O 1
ATOM 556 N N . ALA A 1 72 ? -11.134 -0.262 -2.060 1.00 91.38 72 ALA A N 1
ATOM 557 C CA . ALA A 1 72 ? -9.745 -0.670 -1.899 1.00 91.38 72 ALA A CA 1
ATOM 558 C C . ALA A 1 72 ? -9.356 -0.720 -0.414 1.00 91.38 72 ALA A C 1
ATOM 560 O O . ALA A 1 72 ? -8.757 -1.703 0.028 1.00 91.38 72 ALA A O 1
ATOM 561 N N . ALA A 1 73 ? -9.756 0.282 0.378 1.00 92.25 73 ALA A N 1
ATOM 562 C CA . ALA A 1 73 ? -9.534 0.286 1.823 1.00 92.25 73 ALA A CA 1
ATOM 563 C C . ALA A 1 73 ? -10.285 -0.854 2.521 1.00 92.25 73 ALA A C 1
ATOM 565 O O . ALA A 1 73 ? -9.710 -1.522 3.379 1.00 92.25 73 ALA A O 1
ATOM 566 N N . GLN A 1 74 ? -11.521 -1.141 2.106 1.00 93.94 74 GLN A N 1
ATOM 567 C CA . GLN A 1 74 ? -12.294 -2.271 2.631 1.00 93.94 74 GLN A CA 1
ATOM 568 C C . GLN A 1 74 ? -11.653 -3.624 2.287 1.00 93.94 74 GLN A C 1
ATOM 570 O O . GLN A 1 74 ? -11.537 -4.496 3.151 1.00 93.94 74 GLN A O 1
ATOM 575 N N . CYS A 1 75 ? -11.182 -3.804 1.049 1.00 93.56 75 CYS A N 1
ATOM 576 C CA . CYS A 1 75 ? -10.452 -5.007 0.645 1.00 93.56 75 CYS A CA 1
ATOM 577 C C . CYS A 1 75 ? -9.156 -5.188 1.445 1.00 93.56 75 CYS A C 1
ATOM 579 O O . CYS A 1 75 ? -8.869 -6.295 1.901 1.00 93.56 75 CYS A O 1
ATOM 581 N N . ALA A 1 76 ? -8.391 -4.113 1.641 1.00 93.56 76 ALA A N 1
ATOM 582 C CA . ALA A 1 76 ? -7.154 -4.160 2.409 1.00 93.56 76 ALA A CA 1
ATOM 583 C C . ALA A 1 76 ? -7.412 -4.440 3.901 1.00 93.56 76 ALA A C 1
ATOM 585 O O . ALA A 1 76 ? -6.719 -5.274 4.481 1.00 93.56 76 ALA A O 1
ATOM 586 N N . ALA A 1 77 ? -8.442 -3.836 4.505 1.00 95.94 77 ALA A N 1
ATOM 587 C CA . ALA A 1 77 ? -8.846 -4.133 5.882 1.00 95.94 77 ALA A CA 1
ATOM 588 C C . ALA A 1 77 ? -9.180 -5.622 6.058 1.00 95.94 77 ALA A C 1
ATOM 590 O O . ALA A 1 77 ? -8.658 -6.283 6.955 1.00 95.94 77 ALA A O 1
ATOM 591 N N . ARG A 1 78 ? -9.938 -6.192 5.111 1.00 96.81 78 ARG A N 1
ATOM 592 C CA . ARG A 1 78 ? -10.243 -7.628 5.094 1.00 96.81 78 ARG A CA 1
ATOM 593 C C . ARG A 1 78 ? -8.998 -8.503 4.940 1.00 96.81 78 ARG A C 1
ATOM 595 O O . ARG A 1 78 ? -8.918 -9.542 5.587 1.00 96.81 78 ARG A O 1
ATOM 602 N N . TYR A 1 79 ? -8.044 -8.114 4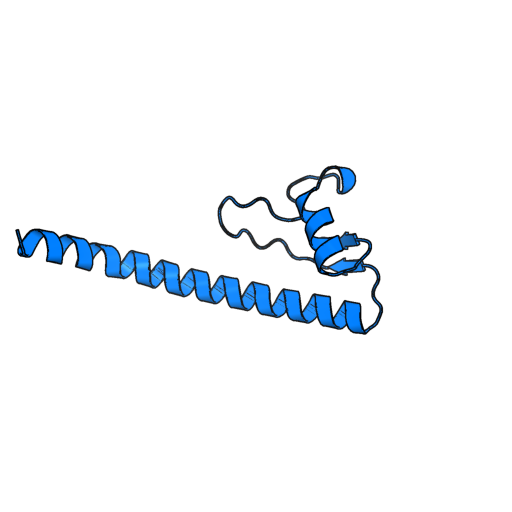.093 1.00 95.62 79 TYR A N 1
ATOM 603 C CA . TYR A 1 79 ? -6.786 -8.848 3.911 1.00 95.62 79 TYR A CA 1
ATOM 604 C C . TYR A 1 79 ? -5.958 -8.913 5.203 1.00 95.62 79 TYR A C 1
ATOM 606 O O . TYR A 1 79 ? -5.419 -9.970 5.528 1.00 95.62 79 TYR A O 1
ATOM 614 N N . TYR A 1 80 ? -5.892 -7.809 5.951 1.00 96.69 80 TYR A N 1
ATOM 615 C CA . TYR A 1 80 ? -5.194 -7.747 7.239 1.00 96.69 80 TYR A CA 1
ATOM 616 C C . TYR A 1 80 ? -6.026 -8.253 8.423 1.00 96.69 80 TYR A C 1
ATOM 618 O O . TYR A 1 80 ? -5.497 -8.339 9.523 1.00 96.69 80 TYR A O 1
ATOM 626 N N . GLN A 1 81 ? -7.292 -8.618 8.195 1.00 97.25 81 GLN A N 1
ATOM 627 C CA . GLN A 1 81 ? -8.236 -9.055 9.228 1.00 97.25 81 GLN A CA 1
ATOM 628 C C . GLN A 1 81 ? -8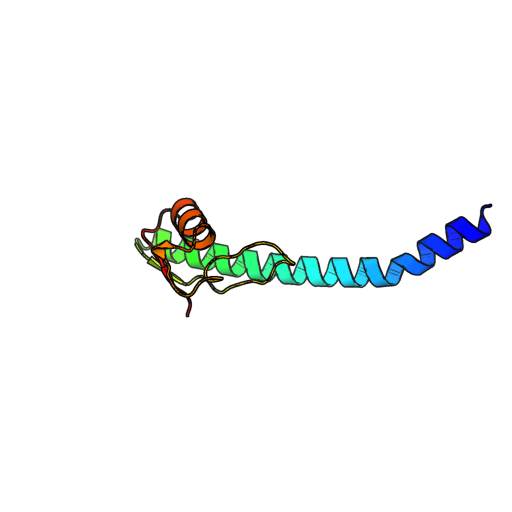.448 -8.013 10.338 1.00 97.25 81 GLN A C 1
ATOM 630 O O . GLN A 1 81 ? -8.604 -8.359 11.504 1.00 97.25 81 GLN A O 1
ATOM 635 N N . VAL A 1 82 ? -8.486 -6.738 9.948 1.00 97.19 82 VAL A N 1
ATOM 636 C CA . VAL A 1 82 ? -8.849 -5.608 10.812 1.00 97.19 82 VAL A CA 1
ATOM 637 C C . VAL A 1 82 ? -10.220 -5.074 10.415 1.00 97.19 82 VAL A C 1
ATOM 639 O O . VAL A 1 82 ? -10.630 -5.188 9.257 1.00 97.19 82 VAL A O 1
ATOM 642 N N . ASP A 1 83 ? -10.913 -4.436 11.352 1.00 96.31 83 ASP A N 1
ATOM 643 C CA . ASP A 1 83 ? -12.209 -3.806 11.099 1.00 96.31 83 ASP A CA 1
ATOM 644 C C . ASP A 1 83 ? -12.052 -2.600 10.171 1.00 96.31 83 ASP A C 1
ATOM 646 O O . ASP A 1 83 ? -12.883 -2.343 9.292 1.00 96.31 83 ASP A O 1
ATOM 650 N N . ARG A 1 84 ? -10.963 -1.842 10.357 1.00 94.81 84 ARG A N 1
ATOM 651 C CA . ARG A 1 84 ? -10.739 -0.610 9.608 1.00 94.81 84 ARG A CA 1
ATOM 652 C C . ARG A 1 84 ? -9.269 -0.285 9.413 1.00 94.81 84 ARG A C 1
ATOM 654 O O . ARG A 1 84 ? -8.466 -0.342 10.339 1.00 94.81 84 ARG A O 1
ATOM 661 N N . LEU A 1 85 ? -8.938 0.165 8.207 1.00 93.75 85 LEU A N 1
ATOM 662 C CA . LEU A 1 85 ? -7.692 0.882 7.972 1.00 93.75 85 LEU A CA 1
ATOM 663 C C . LEU A 1 85 ? -7.915 2.383 8.127 1.00 93.75 85 LEU A C 1
ATOM 665 O O . LEU A 1 85 ? -8.925 2.933 7.676 1.00 93.75 85 LEU A O 1
ATOM 669 N N . ARG A 1 86 ? -6.931 3.062 8.708 1.00 91.81 86 ARG A N 1
ATOM 670 C CA . ARG A 1 86 ? -6.906 4.519 8.840 1.00 91.81 86 ARG A CA 1
ATOM 671 C C . ARG A 1 86 ? -5.719 5.092 8.086 1.00 91.81 86 ARG A C 1
ATOM 673 O O . ARG A 1 86 ? -4.644 4.501 8.055 1.00 91.81 86 ARG A O 1
ATOM 680 N N . ARG A 1 87 ? -5.916 6.260 7.487 1.00 86.19 87 ARG A N 1
ATOM 681 C CA . ARG A 1 87 ? -4.808 7.070 6.989 1.00 86.19 87 ARG A CA 1
ATOM 682 C C . ARG A 1 87 ? -4.210 7.843 8.179 1.00 86.19 87 ARG A C 1
ATOM 684 O O . ARG A 1 87 ? -5.004 8.299 9.004 1.00 86.19 87 ARG A O 1
ATOM 691 N N . PRO A 1 88 ? -2.874 7.967 8.288 1.00 82.81 88 PRO A N 1
ATOM 692 C CA . PRO A 1 88 ? -2.256 8.828 9.294 1.00 82.81 88 PRO A CA 1
ATOM 693 C C . PRO A 1 88 ? -2.579 10.308 9.067 1.00 82.81 88 PRO A C 1
ATOM 695 O O . PRO A 1 88 ? -2.841 10.687 7.897 1.00 82.81 88 PRO A O 1
#